Protein AF-U2EYW9-F1 (afdb_monomer)

Nearest PDB structures (foldseek):
  2p1a-assembly1_A  TM=2.386E-01  e=6.028E+00  Bacillus cereus ATCC 10987

Secondary structure (DSSP, 8-state):
--HHHHHHHH---TTTS-HHHIIIIIHHHHHH-TT---HHHHHHHHHHHIIIIIHHHHHHHHHHS-HHHHHHHHHH--HHHHHHHHHHHHHHHHHHHHHHHHHHH-

Structure (mmCIF, N/CA/C/O backbone):
data_AF-U2EYW9-F1
#
_entry.id   AF-U2EYW9-F1
#
loop_
_atom_site.group_PDB
_atom_site.id
_atom_site.type_symbol
_atom_site.label_atom_id
_atom_site.label_alt_id
_atom_site.label_comp_id
_atom_site.label_asym_id
_atom_site.label_entity_id
_atom_site.label_seq_id
_atom_site.pdbx_PDB_ins_code
_atom_site.Cartn_x
_atom_site.Cartn_y
_atom_site.Cartn_z
_atom_site.occupancy
_atom_site.B_iso_or_equiv
_atom_site.auth_seq_id
_atom_site.auth_comp_id
_atom_site.auth_asym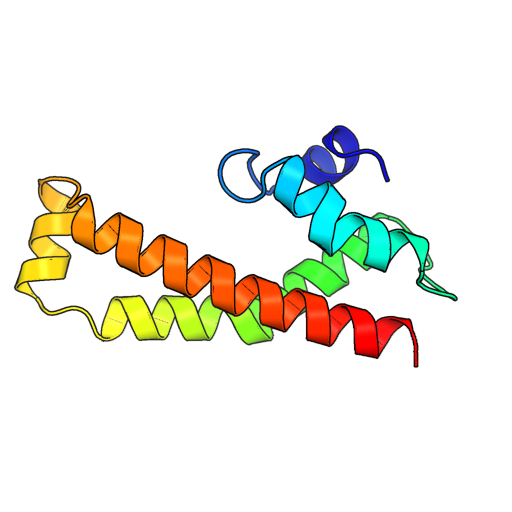_id
_atom_site.auth_atom_id
_atom_site.pdbx_PDB_model_num
ATOM 1 N N . MET A 1 1 ? 10.644 5.726 -11.473 1.00 90.12 1 MET A N 1
ATOM 2 C CA . MET A 1 1 ? 9.958 6.934 -11.997 1.00 90.12 1 MET A CA 1
ATOM 3 C C . MET A 1 1 ? 10.108 8.041 -10.961 1.00 90.12 1 MET A C 1
ATOM 5 O O . MET A 1 1 ? 10.499 7.720 -9.848 1.00 90.12 1 MET A O 1
ATOM 9 N N . MET A 1 2 ? 9.877 9.316 -11.274 1.00 93.19 2 MET A N 1
ATOM 10 C CA . MET A 1 2 ? 9.899 10.342 -10.213 1.00 93.19 2 MET A CA 1
ATOM 11 C C . MET A 1 2 ? 8.632 10.233 -9.349 1.00 93.19 2 MET A C 1
ATOM 13 O O . MET A 1 2 ? 7.601 9.780 -9.839 1.00 93.19 2 MET A O 1
ATOM 17 N N . TYR A 1 3 ? 8.677 10.662 -8.082 1.00 96.00 3 TYR A N 1
ATOM 18 C CA . TYR A 1 3 ? 7.501 10.613 -7.195 1.00 96.00 3 TYR A CA 1
ATOM 19 C C . TYR A 1 3 ? 6.309 11.419 -7.737 1.00 96.00 3 TYR A C 1
ATOM 21 O O . TYR A 1 3 ? 5.180 10.942 -7.707 1.00 96.00 3 TYR A O 1
ATOM 29 N N . SER A 1 4 ? 6.552 12.600 -8.311 1.00 94.19 4 SER A N 1
ATOM 30 C CA . SER A 1 4 ? 5.498 13.405 -8.944 1.00 94.19 4 SER A CA 1
ATOM 31 C C . SER A 1 4 ? 4.832 12.679 -10.118 1.00 94.19 4 SER A C 1
ATOM 33 O O . SER A 1 4 ? 3.608 12.654 -10.204 1.00 94.19 4 SER A O 1
ATOM 35 N N . GLU A 1 5 ? 5.623 12.023 -10.977 1.00 93.81 5 GLU A N 1
ATOM 36 C CA . GLU A 1 5 ? 5.097 11.192 -12.071 1.00 93.81 5 GLU A CA 1
ATOM 37 C C . GLU A 1 5 ? 4.294 10.001 -11.534 1.00 93.81 5 GLU A C 1
ATOM 39 O O . GLU A 1 5 ? 3.268 9.630 -12.099 1.00 93.81 5 GLU A O 1
ATOM 44 N N . PHE A 1 6 ? 4.757 9.385 -10.443 1.00 95.44 6 PHE A N 1
ATOM 45 C CA . PHE A 1 6 ? 4.041 8.288 -9.802 1.00 95.44 6 PHE A CA 1
ATOM 46 C C . PHE A 1 6 ? 2.658 8.736 -9.326 1.00 95.44 6 PHE A C 1
ATOM 48 O O . PHE A 1 6 ? 1.674 8.065 -9.630 1.00 95.44 6 PHE A O 1
ATOM 55 N N . ILE A 1 7 ? 2.561 9.866 -8.622 1.00 96.12 7 ILE A N 1
ATOM 56 C CA . ILE A 1 7 ? 1.286 10.422 -8.146 1.00 96.12 7 ILE A CA 1
ATOM 57 C C . ILE A 1 7 ? 0.351 10.730 -9.324 1.00 96.12 7 ILE A C 1
ATOM 59 O O . ILE A 1 7 ? -0.797 10.282 -9.326 1.00 96.12 7 ILE A O 1
ATOM 63 N N . GLU A 1 8 ? 0.862 11.387 -10.368 1.00 93.69 8 GLU A N 1
ATOM 64 C CA . GLU A 1 8 ? 0.092 11.731 -11.571 1.00 93.69 8 GLU A CA 1
ATOM 65 C C . GLU A 1 8 ? -0.485 10.495 -12.277 1.00 93.69 8 GLU A C 1
ATOM 67 O O . GLU A 1 8 ? -1.662 10.459 -12.630 1.00 93.69 8 GLU A O 1
ATOM 72 N N . HIS A 1 9 ? 0.319 9.448 -12.465 1.00 91.94 9 HIS A N 1
ATOM 73 C CA . HIS A 1 9 ? -0.122 8.257 -13.189 1.00 91.94 9 HIS A CA 1
ATOM 74 C C . HIS A 1 9 ? -0.936 7.277 -12.325 1.00 91.94 9 HIS A C 1
ATOM 76 O O . HIS A 1 9 ? -1.787 6.540 -12.837 1.00 91.94 9 HIS A O 1
ATOM 82 N N . SER A 1 10 ? -0.678 7.233 -11.016 1.00 90.94 10 SER A N 1
ATOM 83 C CA . SER A 1 10 ? -1.304 6.276 -10.098 1.00 90.94 10 SER A CA 1
ATOM 84 C C . SER A 1 10 ? -2.625 6.752 -9.507 1.00 90.94 10 SER A C 1
ATOM 86 O O . SER A 1 10 ? -3.362 5.919 -8.972 1.00 90.94 10 SER A O 1
ATOM 88 N N . ASN A 1 11 ? -2.986 8.031 -9.655 1.00 89.81 11 ASN A N 1
ATOM 89 C CA . ASN A 1 11 ? -4.152 8.651 -9.009 1.00 89.81 11 ASN A CA 1
ATOM 90 C C . ASN A 1 11 ? -4.188 8.462 -7.478 1.00 89.81 11 ASN A C 1
ATOM 92 O O . ASN A 1 11 ? -5.227 8.692 -6.859 1.00 89.81 11 ASN A O 1
ATOM 96 N N . PHE A 1 12 ? -3.088 8.026 -6.859 1.00 93.25 12 PHE A N 1
ATOM 97 C CA . PHE A 1 12 ? -2.952 8.070 -5.413 1.00 93.25 12 PHE A CA 1
ATOM 98 C C . PHE A 1 12 ? -2.694 9.510 -4.990 1.00 93.25 12 PHE A C 1
ATOM 100 O O . PHE A 1 12 ? -2.083 10.285 -5.720 1.00 93.25 12 PHE A O 1
ATOM 107 N N . THR A 1 13 ? -3.166 9.879 -3.806 1.00 92.31 13 THR A N 1
ATOM 108 C CA . THR A 1 13 ? -2.865 11.189 -3.232 1.00 92.31 13 THR A CA 1
ATOM 109 C C . THR A 1 13 ? -1.557 11.125 -2.452 1.00 92.31 13 THR A C 1
ATOM 111 O O . THR A 1 13 ? -1.196 10.077 -1.913 1.00 92.31 13 THR A O 1
ATOM 114 N N . GLU A 1 14 ? -0.881 12.267 -2.315 1.00 92.19 14 GLU A N 1
ATOM 115 C CA . GLU A 1 14 ? 0.312 12.378 -1.460 1.00 92.19 14 GLU A CA 1
ATOM 116 C C . GLU A 1 14 ? 0.014 12.083 0.020 1.00 92.19 14 GLU A C 1
ATOM 118 O O . GLU A 1 14 ? 0.912 11.727 0.779 1.00 92.19 14 GLU A O 1
ATOM 123 N N . GLN A 1 15 ? -1.253 12.222 0.433 1.00 91.19 15 GLN A N 1
ATOM 124 C CA . GLN A 1 15 ? -1.719 11.842 1.768 1.00 91.19 15 GLN A CA 1
ATOM 125 C C . GLN A 1 15 ? -1.787 10.322 1.945 1.00 91.19 15 GLN A C 1
ATOM 127 O O . GLN A 1 15 ? -1.602 9.835 3.055 1.00 91.19 15 GLN A O 1
ATOM 132 N N . TYR A 1 16 ? -2.061 9.575 0.871 1.00 94.94 16 TYR A N 1
ATOM 133 C CA . TYR A 1 16 ? -2.192 8.122 0.933 1.00 94.94 16 TYR A CA 1
ATOM 134 C C . TYR A 1 16 ? -0.838 7.418 0.817 1.00 94.94 16 TYR A C 1
ATOM 136 O O . TYR A 1 16 ? -0.506 6.572 1.645 1.00 94.94 16 TYR A O 1
ATOM 144 N N . ILE A 1 17 ? -0.031 7.799 -0.178 1.00 96.50 17 ILE A N 1
ATOM 145 C CA . ILE A 1 17 ? 1.339 7.303 -0.351 1.00 96.50 17 ILE A CA 1
ATOM 146 C C . ILE A 1 17 ? 2.273 8.499 -0.278 1.00 96.50 17 ILE A C 1
ATOM 148 O O . ILE A 1 17 ? 2.332 9.290 -1.212 1.00 96.50 17 ILE A O 1
ATOM 152 N N . SER A 1 18 ? 3.013 8.607 0.824 1.00 96.94 18 SER A N 1
ATOM 153 C CA . SER A 1 18 ? 3.972 9.695 1.032 1.00 96.94 18 SER A CA 1
ATOM 154 C C . SER A 1 18 ? 5.244 9.523 0.194 1.00 96.94 18 SER A C 1
ATOM 156 O O . SER A 1 18 ? 5.603 8.414 -0.210 1.00 96.94 18 SER A O 1
ATOM 158 N N . PHE A 1 19 ? 6.006 10.607 0.021 1.00 97.00 19 PHE A N 1
ATOM 159 C CA . PHE A 1 19 ? 7.324 10.561 -0.626 1.00 97.00 19 PHE A CA 1
ATOM 160 C C . PHE A 1 19 ? 8.276 9.561 0.050 1.00 97.00 19 PHE A C 1
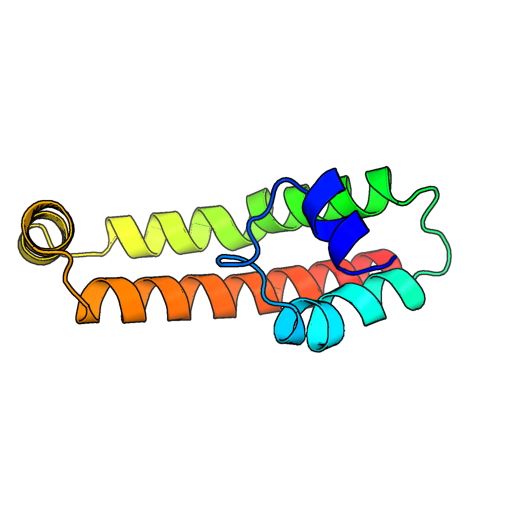ATOM 162 O O . PHE A 1 19 ? 8.975 8.796 -0.620 1.00 97.00 19 PHE A O 1
ATOM 169 N N . THR A 1 20 ? 8.289 9.536 1.385 1.00 97.50 20 THR A N 1
ATOM 170 C CA . THR A 1 20 ? 9.122 8.606 2.157 1.00 97.50 20 THR A CA 1
ATOM 171 C C . THR A 1 20 ? 8.710 7.164 1.902 1.00 97.50 20 THR A C 1
ATOM 173 O O . THR A 1 20 ? 9.567 6.307 1.708 1.00 97.50 20 THR A O 1
ATOM 176 N N . GLU A 1 21 ? 7.412 6.881 1.858 1.00 97.69 21 GLU A N 1
ATOM 177 C CA . GLU A 1 21 ? 6.933 5.536 1.567 1.00 97.69 21 GLU A CA 1
ATOM 178 C C . GLU A 1 21 ? 7.277 5.104 0.140 1.00 97.69 21 GLU A C 1
ATOM 180 O O . GLU A 1 21 ? 7.793 4.003 -0.065 1.00 97.69 21 GLU A O 1
ATOM 185 N N . TYR A 1 22 ? 7.056 5.990 -0.831 1.00 97.88 22 TYR A N 1
ATOM 186 C CA . TYR A 1 22 ? 7.390 5.743 -2.226 1.00 97.88 22 TYR A CA 1
ATOM 187 C C . TYR A 1 22 ? 8.870 5.386 -2.397 1.00 97.88 22 TYR A C 1
ATOM 189 O O . TYR A 1 22 ? 9.186 4.332 -2.946 1.00 97.88 22 TYR A O 1
ATOM 197 N N . THR A 1 23 ? 9.770 6.221 -1.879 1.00 97.25 23 THR A N 1
ATOM 198 C CA . THR A 1 23 ? 11.224 6.014 -2.000 1.00 97.25 23 THR A CA 1
ATOM 199 C C . THR A 1 23 ? 11.722 4.803 -1.207 1.00 97.25 23 THR A C 1
ATOM 201 O O . THR A 1 23 ? 12.673 4.144 -1.618 1.00 97.25 23 THR A O 1
ATOM 204 N N . THR A 1 24 ? 11.063 4.457 -0.096 1.00 97.38 24 THR A N 1
ATOM 205 C CA . THR A 1 24 ? 11.458 3.309 0.737 1.00 97.38 24 THR A CA 1
ATOM 206 C C . THR A 1 24 ? 10.993 1.974 0.155 1.00 97.38 24 THR A C 1
ATOM 208 O O . THR A 1 24 ? 11.740 0.996 0.203 1.00 97.38 24 THR A O 1
ATOM 211 N N . PHE A 1 25 ? 9.765 1.900 -0.367 1.00 97.19 25 PHE A N 1
ATOM 212 C CA . PHE A 1 25 ? 9.135 0.620 -0.706 1.00 97.19 25 PHE A CA 1
ATOM 213 C C . PHE A 1 25 ? 8.825 0.445 -2.189 1.00 97.19 25 PHE A C 1
ATOM 215 O O . PHE A 1 25 ? 8.983 -0.661 -2.694 1.00 97.19 25 PHE A O 1
ATOM 222 N N . ILE A 1 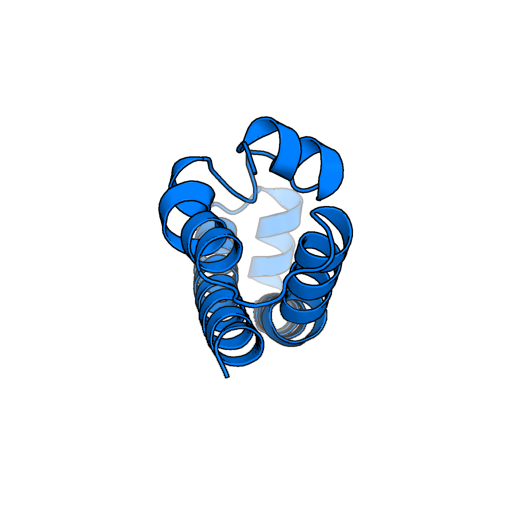26 ? 8.392 1.492 -2.893 1.00 96.00 26 ILE A N 1
ATOM 223 C CA . ILE A 1 26 ? 7.851 1.372 -4.257 1.00 96.00 26 ILE A CA 1
ATOM 224 C C . ILE A 1 26 ? 8.943 1.580 -5.305 1.00 96.00 26 ILE A C 1
ATOM 226 O O . ILE A 1 26 ? 9.112 0.751 -6.200 1.00 96.00 26 ILE A O 1
ATOM 230 N N . GLU A 1 27 ? 9.701 2.671 -5.193 1.00 95.38 27 GLU A N 1
ATOM 231 C CA . GLU A 1 27 ? 10.773 3.011 -6.127 1.00 95.38 27 GLU A CA 1
ATOM 232 C C . GLU A 1 27 ? 11.803 1.882 -6.272 1.00 95.38 27 GLU A C 1
ATOM 234 O O . GLU A 1 27 ? 12.107 1.527 -7.413 1.00 95.38 27 GLU A O 1
ATOM 239 N N . PRO A 1 28 ? 12.281 1.228 -5.192 1.00 94.06 28 PRO A N 1
ATOM 240 C CA . PRO A 1 28 ? 13.237 0.135 -5.330 1.00 94.06 28 PRO A CA 1
ATOM 241 C C . PRO A 1 28 ? 12.683 -1.054 -6.119 1.00 94.06 28 PRO A C 1
ATOM 243 O O . PRO A 1 28 ? 13.438 -1.707 -6.829 1.00 94.06 28 PRO A O 1
ATOM 246 N N . ILE A 1 29 ? 11.377 -1.331 -6.028 1.00 94.12 29 ILE A N 1
ATOM 247 C CA . ILE A 1 29 ? 10.739 -2.413 -6.791 1.00 94.12 29 ILE A CA 1
ATOM 248 C C . ILE A 1 29 ? 10.704 -2.050 -8.272 1.00 94.12 29 ILE A C 1
ATOM 250 O O . ILE A 1 29 ? 11.092 -2.857 -9.110 1.00 94.12 29 ILE A O 1
ATOM 254 N N . TYR A 1 30 ? 10.289 -0.820 -8.591 1.00 92.12 30 TYR A N 1
ATOM 255 C CA . TYR A 1 30 ? 10.287 -0.326 -9.966 1.00 92.12 30 TYR A CA 1
ATOM 256 C C . TYR A 1 30 ? 11.691 -0.357 -10.589 1.00 92.12 30 TYR A C 1
ATOM 258 O O . TYR A 1 30 ? 11.844 -0.705 -11.754 1.00 92.12 30 TYR A O 1
ATOM 266 N N . MET A 1 31 ? 12.717 0.012 -9.820 1.00 90.31 31 MET A N 1
ATOM 267 C CA . MET A 1 31 ? 14.100 0.082 -10.303 1.00 90.31 31 MET A CA 1
ATOM 268 C C . MET A 1 31 ? 14.779 -1.288 -10.424 1.00 90.31 31 MET A C 1
ATOM 270 O O . MET A 1 31 ? 15.720 -1.416 -11.201 1.00 90.31 31 MET A O 1
ATOM 274 N N . ALA A 1 32 ? 14.345 -2.283 -9.647 1.00 88.06 32 ALA A N 1
ATOM 275 C CA . ALA A 1 32 ? 14.952 -3.614 -9.612 1.00 88.06 32 ALA A CA 1
ATOM 276 C C . ALA A 1 32 ? 14.293 -4.629 -10.554 1.00 88.06 32 ALA A C 1
ATOM 278 O O . ALA A 1 32 ? 14.784 -5.746 -10.664 1.00 88.06 32 ALA A O 1
ATOM 279 N N . ALA A 1 33 ? 13.170 -4.290 -11.180 1.00 81.69 33 ALA A N 1
ATOM 280 C CA . ALA A 1 33 ? 12.469 -5.229 -12.035 1.00 81.69 33 ALA A CA 1
ATOM 281 C C . ALA A 1 33 ? 13.195 -5.408 -13.376 1.00 81.69 33 ALA A C 1
ATOM 283 O O . ALA A 1 33 ? 13.398 -4.444 -14.118 1.00 81.69 33 ALA A O 1
ATOM 284 N N . ASP A 1 34 ? 13.533 -6.655 -13.700 1.00 69.94 34 ASP A N 1
ATOM 285 C CA . ASP A 1 34 ? 14.303 -7.000 -14.899 1.00 69.94 34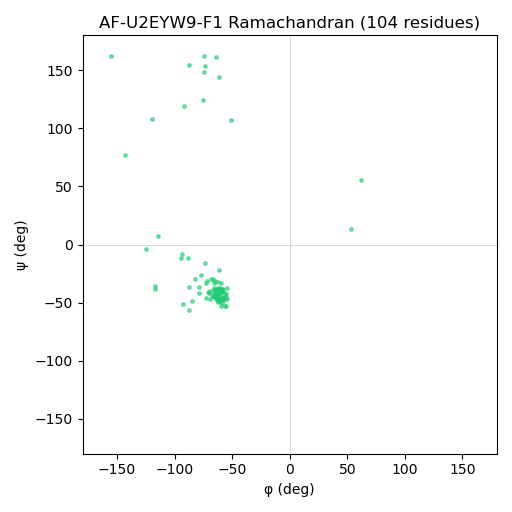 ASP A CA 1
ATOM 286 C C . ASP A 1 34 ? 13.526 -6.720 -16.197 1.00 69.94 34 ASP A C 1
ATOM 288 O O . ASP A 1 34 ? 14.116 -6.416 -17.236 1.00 69.94 34 ASP A O 1
ATOM 292 N N . GLN A 1 35 ? 12.192 -6.807 -16.143 1.00 67.44 35 GLN A N 1
ATOM 293 C CA . GLN A 1 35 ? 11.290 -6.560 -17.270 1.00 67.44 35 GLN A CA 1
ATOM 294 C C . GLN A 1 35 ? 10.002 -5.864 -16.804 1.00 67.44 35 GLN A C 1
ATOM 296 O O . GLN A 1 35 ? 8.944 -6.479 -16.702 1.00 67.44 35 GLN A O 1
ATOM 301 N N . ILE A 1 36 ? 10.065 -4.556 -16.543 1.00 67.19 36 ILE A N 1
ATOM 302 C CA . ILE A 1 36 ? 8.857 -3.714 -16.563 1.00 67.19 36 ILE A CA 1
ATOM 303 C C . ILE A 1 36 ? 8.717 -3.147 -17.978 1.00 67.19 36 ILE A C 1
ATOM 305 O O . ILE A 1 36 ? 9.611 -2.409 -18.399 1.00 67.19 36 ILE A O 1
ATOM 309 N N . PRO A 1 37 ? 7.629 -3.431 -18.720 1.00 68.94 37 PRO A N 1
ATOM 310 C CA . PRO A 1 37 ? 7.539 -2.959 -20.096 1.00 68.94 37 PRO A CA 1
ATOM 311 C C . PRO A 1 37 ? 7.286 -1.436 -20.160 1.00 68.94 37 PRO A C 1
ATOM 313 O O . PRO A 1 37 ? 7.856 -0.762 -21.017 1.00 68.94 37 PRO A O 1
ATOM 316 N N . THR A 1 38 ? 6.544 -0.850 -19.204 1.00 89.38 38 THR A N 1
ATOM 317 C CA . THR A 1 38 ? 6.261 0.597 -19.111 1.00 89.38 38 THR A CA 1
ATOM 318 C C . THR A 1 38 ? 5.936 1.079 -17.682 1.00 89.38 38 THR A C 1
ATOM 320 O O . THR A 1 38 ? 5.514 0.313 -16.813 1.00 89.38 38 THR A O 1
ATOM 323 N N . LYS A 1 39 ? 6.034 2.402 -17.442 1.00 91.12 39 LYS A N 1
ATOM 324 C CA . LYS A 1 39 ? 5.583 3.048 -16.185 1.00 91.12 39 LYS A CA 1
ATOM 325 C C . LYS A 1 39 ? 4.116 2.731 -15.855 1.00 91.12 39 LYS A C 1
ATOM 327 O O . LYS A 1 39 ? 3.771 2.560 -14.689 1.00 91.12 39 LYS A O 1
ATOM 332 N N . GLN A 1 40 ? 3.260 2.666 -16.878 1.00 91.56 40 GLN A N 1
ATOM 333 C CA . GLN A 1 40 ? 1.825 2.426 -16.717 1.00 91.56 40 GLN A CA 1
ATOM 334 C C . GLN A 1 40 ? 1.530 0.989 -16.289 1.00 91.56 40 GLN A C 1
ATOM 336 O O . GLN A 1 40 ? 0.700 0.783 -15.407 1.00 91.56 40 GLN A O 1
ATOM 341 N N . GLU A 1 41 ? 2.231 0.005 -16.852 1.00 92.06 41 GLU A N 1
ATOM 342 C CA . GLU A 1 41 ? 2.061 -1.397 -16.457 1.00 92.06 41 GLU A CA 1
ATOM 343 C C . GLU A 1 41 ? 2.514 -1.637 -15.021 1.00 92.06 41 GLU A C 1
ATOM 345 O O . GLU A 1 41 ? 1.816 -2.323 -14.280 1.00 92.06 41 GLU A O 1
ATOM 350 N N . PHE A 1 42 ? 3.612 -1.015 -14.581 1.00 93.94 42 PHE A N 1
ATOM 351 C CA . PHE A 1 42 ? 4.010 -1.095 -13.173 1.00 93.94 42 PHE A CA 1
ATOM 352 C C . PHE A 1 42 ? 2.908 -0.583 -12.236 1.00 93.94 42 PHE A C 1
ATOM 354 O O . PHE A 1 42 ? 2.579 -1.224 -11.240 1.00 93.94 42 PHE A O 1
ATOM 361 N N . ILE A 1 43 ? 2.305 0.559 -12.571 1.00 94.81 43 ILE A N 1
ATOM 362 C CA . ILE A 1 43 ? 1.212 1.142 -11.783 1.00 94.81 43 ILE A CA 1
ATOM 363 C C . ILE A 1 43 ? -0.034 0.252 -11.815 1.00 94.81 43 ILE A C 1
ATOM 365 O O . ILE A 1 43 ? -0.716 0.130 -10.797 1.00 94.81 43 ILE A O 1
ATOM 369 N N . ALA A 1 44 ? -0.330 -0.383 -12.951 1.00 94.44 44 ALA A N 1
ATOM 370 C CA . ALA A 1 44 ? -1.423 -1.343 -13.055 1.00 94.44 44 ALA A CA 1
ATOM 371 C C . ALA A 1 44 ? -1.192 -2.547 -12.129 1.00 94.44 44 ALA A C 1
ATOM 373 O O . ALA A 1 44 ? -2.055 -2.847 -11.308 1.00 94.44 44 ALA A O 1
ATOM 374 N N . LEU A 1 45 ? 0.000 -3.150 -12.165 1.00 94.75 45 LEU A N 1
ATOM 375 C CA . LEU A 1 45 ? 0.360 -4.270 -11.289 1.00 94.75 45 LEU A CA 1
ATOM 376 C C . LEU A 1 45 ? 0.308 -3.890 -9.805 1.00 94.75 45 LEU A C 1
ATOM 378 O O . LEU A 1 45 ? -0.164 -4.670 -8.980 1.00 94.75 45 LEU A O 1
ATOM 382 N N . LEU A 1 46 ? 0.750 -2.679 -9.457 1.00 95.62 46 LEU A N 1
ATOM 383 C CA . LEU A 1 46 ? 0.650 -2.170 -8.092 1.00 95.62 46 LEU A CA 1
ATOM 384 C C . LEU A 1 46 ? -0.810 -2.054 -7.635 1.00 95.62 46 LEU A C 1
ATOM 386 O O . LEU A 1 46 ? -1.157 -2.508 -6.544 1.00 95.62 46 LEU A O 1
ATOM 390 N N . ARG A 1 47 ? -1.678 -1.474 -8.471 1.00 96.06 47 ARG A N 1
ATOM 391 C CA . ARG A 1 47 ? -3.113 -1.357 -8.177 1.00 96.06 47 ARG A CA 1
ATOM 392 C C . ARG A 1 47 ? -3.781 -2.726 -8.066 1.00 96.06 47 ARG A C 1
ATOM 394 O O . ARG A 1 47 ? -4.610 -2.914 -7.178 1.00 96.06 47 ARG A O 1
ATOM 401 N N . ASP A 1 48 ? -3.405 -3.678 -8.912 1.00 96.06 48 ASP A N 1
ATOM 402 C CA . ASP A 1 48 ? -3.917 -5.047 -8.852 1.00 96.06 48 ASP A CA 1
ATOM 403 C C . ASP A 1 48 ? -3.483 -5.750 -7.560 1.00 96.06 48 ASP A C 1
ATOM 405 O O . ASP A 1 48 ? -4.312 -6.369 -6.889 1.00 96.06 48 ASP A O 1
ATOM 409 N N . ALA A 1 49 ? -2.225 -5.577 -7.140 1.00 96.50 49 ALA A N 1
ATOM 410 C CA . ALA A 1 49 ? -1.742 -6.070 -5.853 1.00 96.50 49 ALA A CA 1
ATOM 411 C C . ALA A 1 49 ? -2.518 -5.446 -4.679 1.00 96.50 49 ALA A C 1
ATOM 413 O O . ALA A 1 49 ? -2.901 -6.153 -3.747 1.00 96.50 49 ALA A O 1
ATOM 414 N N . PHE A 1 50 ? -2.817 -4.145 -4.734 1.00 97.88 50 PHE A N 1
ATOM 415 C CA . PHE A 1 50 ? -3.607 -3.465 -3.701 1.00 97.88 50 PHE A CA 1
ATOM 416 C C . PHE A 1 50 ? -5.043 -3.982 -3.665 1.00 97.88 50 PHE A C 1
ATOM 418 O O . PHE A 1 50 ? -5.565 -4.309 -2.600 1.00 97.88 50 PHE A O 1
ATOM 425 N N . LYS A 1 51 ? -5.667 -4.148 -4.830 1.00 97.31 5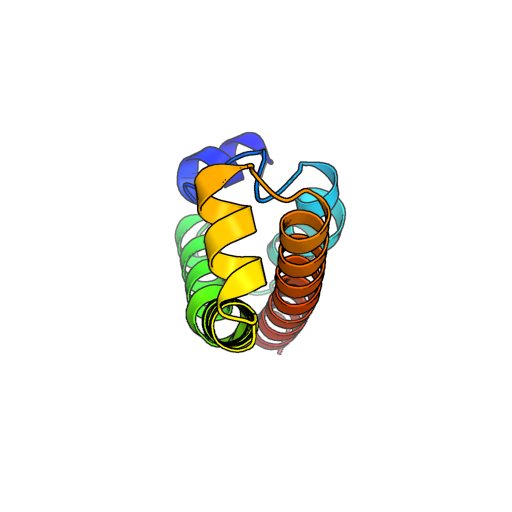1 LYS A N 1
ATOM 426 C CA . LYS A 1 51 ? -7.012 -4.712 -4.942 1.00 97.31 51 LYS A CA 1
ATOM 427 C C . LYS A 1 51 ? -7.086 -6.138 -4.391 1.00 97.31 51 LYS A C 1
ATOM 429 O O . LYS A 1 51 ? -8.088 -6.494 -3.779 1.00 97.31 51 LYS A O 1
ATOM 434 N N . ALA A 1 52 ? -6.046 -6.941 -4.604 1.00 96.88 52 ALA A N 1
ATOM 435 C CA . ALA A 1 52 ? -5.994 -8.327 -4.152 1.00 96.88 52 ALA A CA 1
ATOM 436 C C . ALA A 1 52 ? -5.653 -8.474 -2.659 1.00 96.88 52 ALA A C 1
ATOM 438 O O . ALA A 1 52 ? -6.171 -9.381 -2.010 1.00 96.88 52 ALA A O 1
ATOM 439 N N . LEU A 1 53 ? -4.780 -7.617 -2.119 1.00 97.56 53 LEU A N 1
ATOM 440 C CA . LEU A 1 53 ? -4.182 -7.812 -0.791 1.00 97.56 53 LEU A CA 1
ATOM 441 C C . LEU A 1 53 ? -4.542 -6.722 0.223 1.00 97.56 53 LEU A C 1
ATOM 443 O O . LEU A 1 53 ? -4.712 -7.030 1.398 1.00 97.56 53 LEU A O 1
ATOM 447 N N . VAL A 1 54 ? -4.672 -5.466 -0.205 1.00 98.00 54 VAL A N 1
ATOM 448 C CA . VAL A 1 54 ? -4.912 -4.319 0.688 1.00 98.00 54 VAL A CA 1
ATOM 449 C C . VAL A 1 54 ? -6.403 -4.137 0.931 1.00 98.00 54 VAL A C 1
ATOM 451 O O . VAL A 1 54 ? -6.849 -4.207 2.077 1.00 98.00 54 VAL A O 1
ATOM 454 N N . ASN A 1 55 ? -7.189 -3.986 -0.138 1.00 97.12 55 ASN A N 1
ATOM 455 C CA . ASN A 1 55 ? -8.618 -3.684 -0.033 1.00 97.12 55 ASN A CA 1
ATOM 456 C C . ASN A 1 55 ? -9.380 -4.698 0.839 1.00 97.12 55 ASN A C 1
ATOM 458 O O . ASN A 1 55 ? -10.085 -4.258 1.745 1.00 97.12 55 ASN A O 1
ATOM 462 N N . PRO A 1 56 ? -9.201 -6.030 0.688 1.00 98.12 56 PRO A N 1
ATOM 463 C CA . PRO A 1 56 ? -9.934 -6.992 1.512 1.00 98.12 56 PRO A CA 1
ATOM 464 C C . PRO A 1 56 ? -9.570 -6.910 3.000 1.00 98.12 56 PRO A C 1
ATOM 466 O O . PRO A 1 56 ? -10.403 -7.182 3.866 1.00 98.12 56 PRO A O 1
ATOM 469 N N . VAL A 1 57 ? -8.325 -6.540 3.320 1.00 97.94 57 VAL A N 1
ATOM 470 C CA . VAL A 1 57 ? -7.858 -6.392 4.705 1.00 97.94 57 VAL A CA 1
ATOM 471 C C . VAL A 1 57 ? -8.457 -5.139 5.335 1.00 97.94 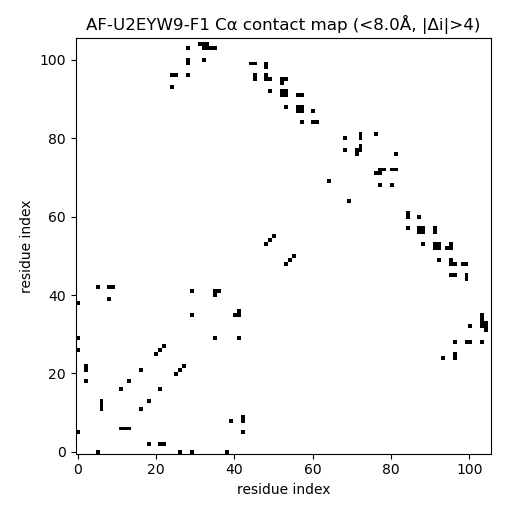57 VAL A C 1
ATOM 473 O O . VAL A 1 57 ? -8.985 -5.219 6.446 1.00 97.94 57 VAL A O 1
ATOM 476 N N . VAL A 1 58 ? -8.440 -4.012 4.619 1.00 96.06 58 VAL A N 1
ATOM 477 C CA . VAL A 1 58 ? -9.052 -2.754 5.072 1.00 96.06 58 VAL A CA 1
ATOM 478 C C . VAL A 1 58 ? -10.565 -2.909 5.214 1.00 96.06 58 VAL A C 1
ATOM 480 O O . VAL A 1 58 ? -11.125 -2.549 6.248 1.00 96.06 58 VAL A O 1
ATOM 483 N N . GLU A 1 59 ? -11.233 -3.528 4.239 1.00 96.75 59 GLU A N 1
ATOM 484 C CA . GLU A 1 59 ? -12.659 -3.845 4.319 1.00 96.75 59 GLU A CA 1
ATOM 485 C C . GLU A 1 59 ? -12.958 -4.715 5.541 1.00 96.75 59 GLU A C 1
ATOM 487 O O . GLU A 1 59 ? -13.872 -4.412 6.306 1.00 96.75 59 GLU A O 1
ATOM 492 N N . LYS A 1 60 ? -12.181 -5.774 5.785 1.00 96.94 60 LYS A N 1
ATOM 493 C CA . LYS A 1 60 ? -12.360 -6.618 6.972 1.00 96.94 60 LYS A CA 1
ATOM 494 C C . LYS A 1 60 ? -12.166 -5.829 8.270 1.00 96.94 60 LYS A C 1
ATOM 496 O O . LYS A 1 60 ? -12.955 -6.014 9.197 1.00 96.94 60 LYS A O 1
ATOM 501 N N . ALA A 1 61 ? -11.162 -4.954 8.335 1.00 95.69 61 ALA A N 1
ATOM 502 C CA . ALA A 1 61 ? -10.919 -4.097 9.492 1.00 95.69 61 ALA A CA 1
ATOM 503 C C . ALA A 1 61 ? -12.120 -3.177 9.754 1.00 95.69 61 ALA A C 1
ATOM 505 O O . ALA A 1 61 ? -12.656 -3.179 10.861 1.00 95.69 61 ALA A O 1
ATOM 506 N N . MET A 1 62 ? -12.629 -2.508 8.715 1.00 92.94 62 MET A N 1
ATOM 507 C CA . MET A 1 62 ? -13.839 -1.682 8.783 1.00 92.94 62 MET A CA 1
ATOM 508 C C . MET A 1 62 ? -15.058 -2.471 9.267 1.00 92.94 62 MET A C 1
ATOM 510 O O . MET A 1 62 ? -15.794 -2.016 10.142 1.00 92.94 62 MET A O 1
ATOM 514 N N . HIS A 1 63 ? -15.280 -3.675 8.735 1.00 94.62 63 HIS A N 1
ATOM 515 C CA . HIS A 1 63 ? -16.409 -4.509 9.144 1.00 94.62 63 HIS A CA 1
ATOM 516 C C . HIS A 1 63 ? -16.299 -4.971 10.598 1.00 94.62 63 HIS A C 1
ATOM 518 O O . HIS A 1 63 ? -17.333 -5.071 11.260 1.00 94.62 63 HIS A O 1
ATOM 524 N N . SER A 1 64 ? -15.076 -5.199 11.088 1.00 94.25 64 SER A N 1
ATOM 525 C CA . SER A 1 64 ? -14.802 -5.654 12.455 1.00 94.25 64 SER A CA 1
ATOM 526 C C . SER A 1 64 ? -14.993 -4.586 13.536 1.00 94.25 64 SER A C 1
ATOM 528 O O . SER A 1 64 ? -15.111 -4.944 14.707 1.00 94.25 64 SER A O 1
ATOM 530 N N . LEU A 1 65 ? -15.069 -3.303 13.160 1.00 94.19 65 LEU A N 1
ATOM 531 C CA . LEU A 1 65 ? -15.390 -2.220 14.090 1.00 94.19 65 LEU A CA 1
ATOM 532 C C . LEU A 1 65 ? -16.790 -2.408 14.689 1.00 94.19 65 LEU A C 1
ATOM 534 O O . LEU A 1 65 ? -17.728 -2.844 14.002 1.00 94.19 65 LEU A O 1
ATOM 538 N N . SER A 1 66 ? -16.941 -2.028 15.959 1.00 94.12 66 SER A N 1
ATOM 539 C CA . SER A 1 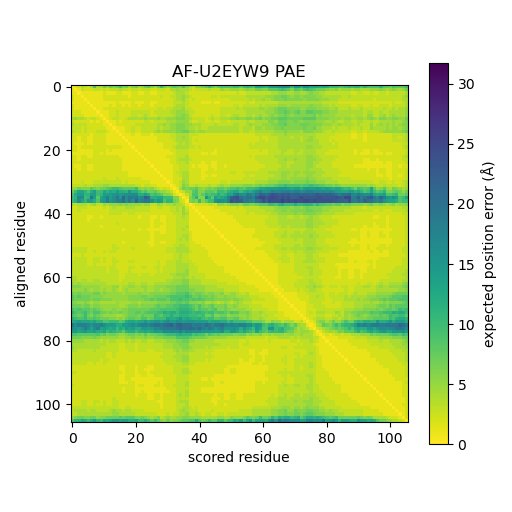66 ? -18.245 -2.008 16.619 1.00 94.12 66 SER A CA 1
ATOM 540 C C . SER A 1 66 ? -19.177 -0.985 15.955 1.00 94.12 66 SER A C 1
ATOM 542 O O . SER A 1 66 ? -18.739 -0.096 15.221 1.00 94.12 66 SER A O 1
ATOM 544 N N . LEU A 1 67 ? -20.490 -1.105 16.182 1.00 92.38 67 LEU A N 1
ATOM 545 C CA . LEU A 1 67 ? -21.437 -0.102 15.683 1.00 92.38 67 LEU A CA 1
ATOM 546 C C . LEU A 1 67 ? -21.138 1.285 16.275 1.00 92.38 67 LEU A C 1
ATOM 548 O O . LEU A 1 67 ? -21.217 2.274 15.556 1.00 92.38 67 LEU A O 1
ATOM 552 N N . GLU A 1 68 ? -20.757 1.337 17.552 1.00 91.44 68 GLU A N 1
ATOM 553 C CA . GLU A 1 68 ? -20.376 2.567 18.249 1.00 91.44 68 GLU A CA 1
ATOM 554 C C . GLU A 1 68 ? -19.145 3.217 17.608 1.00 91.44 68 GLU A C 1
ATOM 556 O O . GLU A 1 68 ? -19.194 4.394 17.263 1.00 91.44 68 GLU A O 1
ATOM 561 N N . ASP A 1 69 ? -18.093 2.442 17.329 1.00 91.75 69 ASP A N 1
ATOM 562 C CA . ASP A 1 69 ? -16.886 2.950 16.661 1.00 91.75 69 ASP A CA 1
ATOM 563 C C . ASP A 1 69 ? -17.182 3.478 15.255 1.00 91.75 69 ASP A C 1
ATOM 565 O O . ASP A 1 69 ? -16.642 4.507 14.847 1.00 91.75 69 ASP A O 1
ATOM 569 N N . LYS A 1 70 ? -18.062 2.796 14.509 1.00 90.25 70 LYS A N 1
ATOM 570 C CA . LYS A 1 70 ? -18.490 3.234 13.171 1.00 90.25 70 LYS A CA 1
ATOM 571 C C . LYS A 1 70 ? -19.247 4.558 13.232 1.00 90.25 70 LYS A C 1
ATOM 573 O O . LYS A 1 70 ? -18.974 5.440 12.422 1.00 90.25 70 LYS A O 1
ATOM 578 N N . LEU A 1 71 ? -20.173 4.704 14.181 1.00 89.56 71 LEU A N 1
ATOM 579 C CA . LEU A 1 71 ? -20.914 5.951 14.388 1.00 89.56 71 LEU A CA 1
ATOM 580 C C . LEU A 1 71 ? -19.973 7.080 14.816 1.00 89.56 71 LEU A C 1
ATOM 582 O O . LEU A 1 71 ? -19.982 8.144 14.207 1.00 89.56 71 LEU A O 1
ATOM 586 N N . MET A 1 72 ? -19.088 6.821 15.779 1.00 87.38 72 MET A N 1
ATOM 587 C CA . MET A 1 72 ? -18.120 7.805 16.262 1.00 87.38 72 MET A CA 1
ATOM 588 C C . MET A 1 72 ? -17.148 8.251 15.159 1.00 87.38 72 MET A C 1
ATOM 590 O O . MET A 1 72 ? -16.782 9.425 15.083 1.00 87.38 72 MET A O 1
ATOM 594 N N . TYR A 1 73 ? -16.735 7.336 14.279 1.00 88.00 73 TYR A N 1
ATOM 595 C CA . TYR A 1 73 ? -15.915 7.666 13.117 1.00 88.00 73 TYR A CA 1
ATOM 596 C C . TYR A 1 73 ? -16.652 8.589 12.134 1.00 88.00 73 TYR A C 1
ATOM 598 O O . TYR A 1 73 ? -16.076 9.581 11.694 1.00 88.00 73 TYR A O 1
ATOM 606 N N . LEU A 1 74 ? -17.926 8.306 11.837 1.00 87.06 74 LEU A N 1
ATOM 607 C CA . LEU A 1 74 ? -18.743 9.100 10.910 1.00 87.06 74 LEU A CA 1
ATOM 608 C C . LEU A 1 74 ? -19.118 10.483 11.457 1.00 87.06 74 LEU A C 1
ATOM 610 O O . LEU A 1 74 ? -19.107 11.456 10.708 1.00 87.06 74 LEU A O 1
ATOM 614 N N . GLU A 1 75 ? -19.482 10.568 12.736 1.00 85.56 75 GLU A N 1
ATOM 615 C CA . GLU A 1 75 ? -20.037 11.788 13.334 1.00 85.56 75 G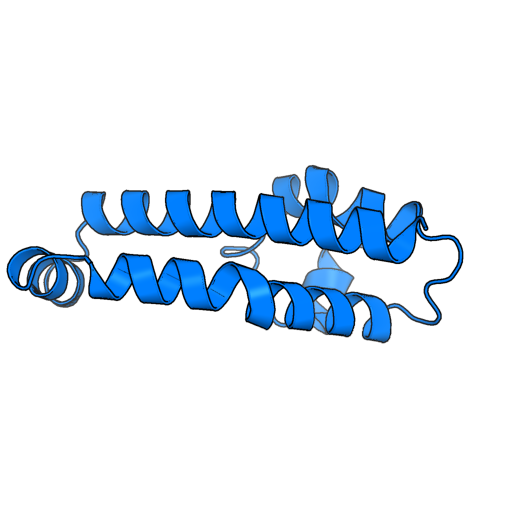LU A CA 1
ATOM 616 C C . GLU A 1 75 ? -18.958 12.738 13.859 1.00 85.56 75 GLU A C 1
ATOM 618 O O . GLU A 1 75 ? -19.103 13.956 13.759 1.00 85.56 75 GLU A O 1
ATOM 623 N N . CYS A 1 76 ? -17.871 12.189 14.410 1.00 77.69 76 CYS A N 1
ATOM 624 C CA . CYS A 1 76 ? -16.899 12.958 15.189 1.00 77.69 76 CYS A CA 1
ATOM 625 C C . CYS A 1 76 ? -15.457 12.838 14.681 1.00 77.69 76 CYS A C 1
ATOM 627 O O . CYS A 1 76 ? -14.580 13.495 15.238 1.00 77.69 76 CYS A O 1
ATOM 629 N N . GLY A 1 77 ? -15.184 12.012 13.663 1.00 75.88 77 GLY A N 1
ATOM 630 C CA . GLY A 1 77 ? -13.823 11.792 13.172 1.00 75.88 77 GLY A CA 1
ATOM 631 C C . GLY A 1 77 ? -12.923 11.185 14.248 1.00 75.88 77 GLY A C 1
ATOM 632 O O . GLY A 1 77 ? -11.895 11.760 14.596 1.00 75.88 77 GLY A O 1
ATOM 633 N N . SER A 1 78 ? -13.340 10.046 14.818 1.00 84.50 78 SER A N 1
ATOM 634 C CA . SER A 1 78 ? -12.570 9.339 15.850 1.00 84.50 78 SER A CA 1
ATOM 635 C C . SER A 1 78 ? -11.117 9.116 15.428 1.00 84.50 78 SER A C 1
ATOM 637 O O . SER A 1 78 ? -10.822 8.235 14.615 1.00 84.50 78 SER A O 1
ATOM 639 N N . GLN A 1 79 ? -10.209 9.875 16.045 1.00 87.12 79 GLN A N 1
ATOM 640 C CA . GLN A 1 79 ? -8.774 9.777 15.795 1.00 87.12 79 GLN A CA 1
ATOM 641 C C . GLN A 1 79 ? -8.255 8.363 16.084 1.00 87.12 79 GLN A C 1
ATOM 643 O O . GLN A 1 79 ? -7.467 7.829 15.316 1.00 87.12 79 GLN A O 1
ATOM 648 N N . GLN A 1 80 ? -8.756 7.707 17.134 1.00 88.44 80 GLN A N 1
ATOM 649 C CA . GLN A 1 80 ? -8.336 6.350 17.487 1.00 88.44 80 GLN A CA 1
ATOM 650 C C . GLN A 1 80 ? -8.726 5.317 16.418 1.00 88.44 80 GLN A C 1
ATOM 652 O O . GLN A 1 80 ? -7.933 4.435 16.086 1.00 88.44 80 GLN A O 1
ATOM 657 N N . VAL A 1 81 ? -9.947 5.409 15.879 1.00 90.69 81 VAL A N 1
ATOM 658 C CA . VAL A 1 81 ? -10.412 4.502 14.816 1.00 90.69 81 VAL A CA 1
ATOM 659 C C . VAL A 1 81 ? -9.651 4.783 13.523 1.00 90.69 81 VAL A C 1
ATOM 661 O O . VAL A 1 81 ? -9.234 3.844 12.848 1.00 90.69 81 VAL A O 1
ATOM 664 N N . GLN A 1 82 ? -9.412 6.057 13.212 1.00 91.06 82 GLN A N 1
ATOM 665 C CA . GLN A 1 82 ? -8.609 6.459 12.064 1.00 91.06 82 GLN A CA 1
ATOM 666 C C . GLN A 1 82 ? -7.178 5.908 12.150 1.00 91.06 82 GLN A C 1
ATOM 668 O O . GLN A 1 82 ? -6.753 5.200 11.242 1.00 91.06 82 GLN A O 1
ATOM 673 N N . GLU A 1 83 ? -6.472 6.135 13.261 1.00 93.12 83 GLU A N 1
ATOM 674 C CA . GLU A 1 83 ? -5.113 5.625 13.490 1.00 93.12 83 GLU A CA 1
ATOM 675 C C . GLU A 1 83 ? -5.053 4.092 13.400 1.00 93.12 83 GLU A C 1
ATOM 677 O O . GLU A 1 83 ? -4.106 3.520 12.853 1.00 93.12 83 GLU A O 1
ATOM 682 N N . TYR A 1 84 ? -6.077 3.400 13.912 1.00 93.81 84 TYR A N 1
ATOM 683 C CA . TYR A 1 84 ? -6.181 1.948 13.793 1.00 93.81 84 TYR A CA 1
ATOM 684 C C . TYR A 1 84 ? -6.279 1.496 12.329 1.00 93.81 84 TYR A C 1
ATOM 686 O O . TYR A 1 84 ? -5.543 0.593 11.921 1.00 93.81 84 TYR A O 1
ATOM 694 N N . LEU A 1 85 ? -7.165 2.115 11.546 1.00 94.56 85 LEU A N 1
ATOM 695 C CA . LEU A 1 85 ? -7.381 1.774 10.140 1.00 94.56 85 LEU A CA 1
ATOM 696 C C . LEU A 1 85 ? -6.164 2.115 9.280 1.00 94.56 85 LEU A C 1
ATOM 698 O O . LEU A 1 85 ? -5.742 1.275 8.489 1.00 94.56 85 LEU A O 1
ATOM 702 N N . GLU A 1 86 ? -5.560 3.288 9.479 1.00 94.56 86 GLU A N 1
ATOM 703 C CA . GLU A 1 86 ? -4.338 3.715 8.788 1.00 94.56 86 GLU A CA 1
ATOM 704 C C . GLU A 1 86 ? -3.180 2.750 9.058 1.00 94.56 86 GLU A C 1
ATOM 706 O O . GLU A 1 86 ? -2.461 2.357 8.138 1.00 94.56 86 GLU A O 1
ATOM 711 N N . ARG A 1 87 ? -3.032 2.290 10.308 1.00 96.56 87 ARG A N 1
ATOM 712 C CA . ARG A 1 87 ? -2.018 1.289 10.657 1.00 96.56 87 ARG A CA 1
ATOM 713 C C . ARG A 1 87 ? -2.254 -0.034 9.929 1.00 96.56 87 ARG A C 1
ATOM 715 O O . ARG A 1 87 ? -1.300 -0.627 9.432 1.00 96.56 87 ARG A O 1
ATOM 722 N N . ILE A 1 88 ? -3.495 -0.520 9.888 1.00 97.38 88 ILE A N 1
ATOM 723 C CA . ILE A 1 88 ? -3.826 -1.781 9.208 1.00 97.38 88 ILE A CA 1
ATOM 724 C C . ILE A 1 88 ? -3.628 -1.663 7.692 1.00 97.38 88 ILE A C 1
ATOM 726 O O . ILE A 1 88 ? -3.032 -2.558 7.093 1.00 97.38 88 ILE A O 1
ATOM 730 N N . ASP A 1 89 ? -4.082 -0.565 7.087 1.00 97.88 89 ASP A N 1
ATOM 731 C CA . ASP A 1 89 ? -3.881 -0.270 5.666 1.00 97.88 89 ASP A CA 1
ATOM 732 C C . ASP A 1 89 ? -2.387 -0.253 5.309 1.00 97.88 89 ASP A C 1
ATOM 734 O O . ASP A 1 89 ? -1.968 -0.929 4.368 1.00 97.88 89 ASP A O 1
ATOM 738 N N . PHE A 1 90 ? -1.561 0.435 6.101 1.00 97.81 90 PHE A N 1
ATOM 739 C CA . PHE A 1 90 ? -0.124 0.509 5.852 1.00 97.81 90 PHE A CA 1
ATOM 740 C C . PHE A 1 90 ? 0.572 -0.855 5.954 1.00 97.81 90 PHE A C 1
ATOM 742 O O . PHE A 1 90 ? 1.402 -1.196 5.107 1.00 97.81 90 PHE A O 1
ATOM 749 N N . GLU A 1 91 ? 0.223 -1.677 6.948 1.00 98.12 91 GLU A N 1
ATOM 750 C CA . GLU A 1 91 ? 0.768 -3.037 7.054 1.00 98.12 91 GLU A CA 1
ATOM 751 C C . GLU A 1 91 ? 0.337 -3.924 5.876 1.00 98.12 91 GLU A C 1
ATOM 753 O O . GLU A 1 91 ? 1.148 -4.682 5.339 1.00 98.12 91 GLU A O 1
ATOM 758 N N . ALA A 1 92 ? -0.904 -3.791 5.402 1.00 98.38 92 ALA A N 1
ATOM 759 C CA . ALA A 1 92 ? -1.363 -4.513 4.220 1.00 98.38 92 ALA A CA 1
ATOM 760 C C . ALA A 1 92 ? -0.628 -4.058 2.946 1.00 98.38 92 ALA A C 1
ATOM 762 O O . ALA A 1 92 ? -0.238 -4.891 2.123 1.00 98.38 92 ALA A O 1
ATOM 763 N N . ARG A 1 93 ? -0.360 -2.754 2.796 1.00 98.50 93 ARG A N 1
ATOM 764 C CA . ARG A 1 93 ? 0.434 -2.220 1.677 1.00 98.50 93 ARG A CA 1
ATOM 765 C C . ARG A 1 93 ? 1.858 -2.756 1.668 1.00 98.50 93 ARG A C 1
ATOM 767 O O . ARG A 1 93 ? 2.337 -3.152 0.608 1.00 98.50 93 ARG A O 1
ATOM 774 N N . LYS A 1 94 ? 2.512 -2.886 2.829 1.00 98.19 94 LYS A N 1
ATOM 775 C CA . LYS A 1 94 ? 3.834 -3.539 2.921 1.00 98.19 94 LYS A CA 1
ATOM 776 C C . LYS A 1 94 ? 3.818 -4.962 2.372 1.00 98.19 94 LYS A C 1
ATOM 778 O O . LYS A 1 94 ? 4.745 -5.340 1.655 1.00 98.19 94 LYS A O 1
ATOM 783 N N . LEU A 1 95 ? 2.772 -5.737 2.666 1.00 98.00 95 LEU A N 1
ATOM 784 C CA . LEU A 1 95 ? 2.612 -7.083 2.110 1.00 98.00 95 LEU A CA 1
ATOM 785 C C . LEU A 1 95 ? 2.418 -7.043 0.592 1.00 98.00 95 LEU A C 1
ATOM 787 O O . LEU A 1 95 ? 3.032 -7.836 -0.119 1.00 98.00 95 LEU A O 1
ATOM 791 N N . ALA A 1 96 ? 1.632 -6.093 0.081 1.00 98.25 96 ALA A N 1
ATOM 792 C CA . ALA A 1 96 ? 1.466 -5.902 -1.357 1.00 98.25 96 ALA A CA 1
ATOM 793 C C . ALA A 1 96 ? 2.786 -5.530 -2.054 1.00 98.25 96 ALA A C 1
ATOM 795 O O . ALA A 1 96 ? 3.090 -6.077 -3.112 1.00 98.25 96 ALA A O 1
ATOM 796 N N . TYR A 1 97 ? 3.612 -4.678 -1.442 1.00 97.56 97 TYR A N 1
ATOM 797 C CA . TYR A 1 97 ? 4.947 -4.351 -1.949 1.00 97.56 97 TYR A CA 1
ATOM 798 C C . TYR A 1 97 ? 5.865 -5.576 -1.962 1.00 97.56 97 TYR A C 1
ATOM 800 O O . TYR A 1 97 ? 6.550 -5.820 -2.951 1.00 97.56 97 TYR A O 1
ATOM 808 N N . GLN A 1 98 ? 5.864 -6.384 -0.899 1.00 96.38 98 GLN A N 1
ATOM 809 C CA . GLN A 1 98 ? 6.649 -7.622 -0.851 1.00 96.38 98 GLN A CA 1
ATOM 810 C C . GLN A 1 98 ? 6.202 -8.627 -1.917 1.00 96.38 98 GLN A C 1
ATOM 812 O O . GLN A 1 98 ? 7.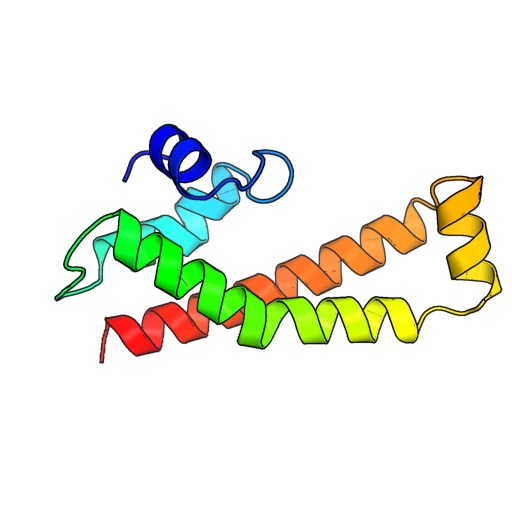044 -9.208 -2.600 1.00 96.38 98 GLN A O 1
ATOM 817 N N . TYR A 1 99 ? 4.891 -8.798 -2.086 1.00 95.69 99 TYR A N 1
ATOM 818 C CA . TYR A 1 99 ? 4.311 -9.632 -3.133 1.00 95.69 99 TYR A CA 1
ATOM 819 C C . TYR A 1 99 ? 4.737 -9.160 -4.527 1.00 95.69 99 TYR A C 1
ATOM 821 O O . TYR A 1 99 ? 5.257 -9.951 -5.312 1.00 95.69 99 TYR A O 1
ATOM 829 N N . LEU A 1 100 ? 4.581 -7.864 -4.813 1.00 93.75 100 LEU A N 1
ATOM 830 C CA . LEU A 1 100 ? 4.934 -7.285 -6.106 1.00 93.75 100 LEU A CA 1
ATOM 831 C C . LEU A 1 100 ? 6.436 -7.398 -6.385 1.00 93.75 100 LEU A C 1
ATOM 833 O O . LEU A 1 100 ? 6.825 -7.735 -7.499 1.00 93.75 100 LEU A O 1
ATOM 837 N N . LYS A 1 101 ? 7.274 -7.174 -5.365 1.00 93.25 101 LYS A N 1
ATOM 838 C CA . LYS A 1 101 ? 8.721 -7.372 -5.456 1.00 93.25 101 LYS A CA 1
ATOM 839 C C . LYS A 1 101 ? 9.048 -8.788 -5.909 1.00 93.25 101 LYS A C 1
ATOM 841 O O . LYS A 1 101 ? 9.764 -8.940 -6.885 1.00 93.25 101 LYS A O 1
ATOM 846 N N . LEU A 1 102 ? 8.499 -9.801 -5.238 1.00 92.56 102 LEU A N 1
ATOM 847 C CA . LEU A 1 102 ? 8.728 -11.198 -5.606 1.00 92.56 102 LEU A CA 1
ATOM 848 C C . LEU A 1 102 ? 8.254 -11.486 -7.033 1.00 92.56 102 LEU A C 1
ATOM 850 O O . LEU A 1 102 ? 9.005 -12.057 -7.805 1.00 92.56 102 LEU A O 1
ATOM 854 N N . MET A 1 103 ? 7.051 -11.046 -7.406 1.00 90.50 103 MET A N 1
ATOM 855 C CA . MET A 1 103 ? 6.500 -11.270 -8.749 1.00 90.50 103 MET A CA 1
ATOM 856 C C . MET A 1 103 ? 7.353 -10.674 -9.877 1.00 90.50 103 MET A C 1
ATOM 858 O O . MET A 1 103 ? 7.364 -11.227 -10.971 1.00 90.50 103 MET A O 1
ATOM 862 N N . LEU A 1 104 ? 8.028 -9.548 -9.629 1.00 88.19 104 LEU A N 1
ATOM 863 C CA . LEU A 1 104 ? 8.802 -8.816 -10.637 1.00 88.19 104 LEU A CA 1
ATOM 864 C C . LEU A 1 104 ? 10.295 -9.167 -10.670 1.00 88.19 104 LEU A C 1
ATOM 866 O O . LEU A 1 104 ? 10.985 -8.744 -11.595 1.00 88.19 104 LEU A O 1
ATOM 870 N N . THR A 1 105 ? 10.798 -9.885 -9.664 1.00 82.62 105 THR A N 1
ATOM 871 C CA . THR A 1 105 ? 12.210 -10.300 -9.572 1.00 82.62 105 THR A CA 1
ATOM 872 C C . THR A 1 105 ? 12.402 -11.818 -9.655 1.00 82.62 105 THR A C 1
ATOM 874 O O . THR A 1 105 ? 13.493 -12.302 -9.357 1.00 82.62 105 THR A O 1
ATOM 877 N N . LEU A 1 106 ? 11.338 -12.575 -9.942 1.00 74.00 106 LEU A N 1
ATOM 878 C CA . LEU A 1 106 ? 11.391 -14.008 -10.259 1.00 74.00 106 LEU A CA 1
ATOM 879 C C . LEU A 1 106 ? 11.752 -14.210 -11.732 1.00 74.00 106 LEU A C 1
ATOM 881 O O . LEU A 1 106 ? 12.537 -15.148 -11.995 1.00 74.00 106 LEU A O 1
#

Radius of gyration: 15.54 Å; Cα contacts (8 Å, |Δi|>4): 81; chains: 1; bounding box: 36×27×38 Å

Sequence (106 aa):
MMYSEFIEHSNFTEQYISFTEYTTFIEPIYMAADQIPTKQEFIALLRDAFKALVNPVVEKAMHSLSLEDKLMYLECGSQQVQEYLERIDFEARKLAYQYLKLMLTL

Mean predicted aligned error: 3.97 Å

Solvent-accessible surface area (backbone atoms only — not comparable to full-atom values): 6025 Å² total; per-residue (Å²): 126,56,71,70,58,47,36,70,74,59,72,52,49,68,88,77,56,36,73,68,54,38,63,71,56,48,44,56,42,68,73,61,32,84,79,65,93,43,78,65,56,52,46,48,53,51,50,51,34,34,62,71,47,24,48,60,51,45,50,50,54,62,67,69,48,52,73,64,57,52,48,41,38,74,76,67,61,35,63,69,60,50,54,52,51,53,51,52,40,51,55,29,44,53,51,27,45,53,52,50,38,51,71,46,66,111

Foldseek 3Di:
DDPVVLCVLLVDDCVLQPPVNCVPQPVVLVVQFPDDPDPNVSSVLLVVLCVVFQVVQLVVLLVPDDPVLVCCCVPPVPPVSVVVSSVRNVVSSNVSSVVSSVVRND

pLDDT: mean 92.37, std 6.66, range [67.19, 98.5]